Protein AF-A0A2S1JCC7-F1 (afdb_monomer)

Mean predicted aligned error: 7.67 Å

Structure (mmCIF, N/CA/C/O backbone):
data_AF-A0A2S1JCC7-F1
#
_entry.id   AF-A0A2S1JCC7-F1
#
loop_
_atom_site.group_PDB
_atom_site.id
_atom_site.type_symbol
_atom_site.label_atom_id
_atom_site.label_alt_id
_atom_site.label_comp_id
_atom_site.label_asym_id
_atom_site.label_entity_id
_atom_site.label_seq_id
_atom_site.pdbx_PDB_ins_code
_atom_site.Cartn_x
_atom_site.Cartn_y
_atom_site.Cartn_z
_atom_site.occupancy
_atom_site.B_iso_or_equiv
_atom_site.auth_seq_id
_atom_site.auth_comp_id
_atom_site.auth_asym_id
_atom_site.auth_atom_id
_atom_site.pdbx_PDB_model_num
ATOM 1 N N . MET A 1 1 ? 3.636 -1.765 3.432 1.00 68.19 1 MET A N 1
ATOM 2 C CA . MET A 1 1 ? 3.229 -2.732 2.378 1.00 68.19 1 MET A CA 1
ATOM 3 C C . MET A 1 1 ? 3.156 -2.055 1.018 1.00 68.19 1 MET A C 1
ATOM 5 O O . MET A 1 1 ? 3.472 -2.703 0.037 1.00 68.19 1 MET A O 1
ATOM 9 N N . ASP A 1 2 ? 2.832 -0.763 0.965 1.00 78.75 2 ASP A N 1
ATOM 10 C CA . ASP A 1 2 ? 3.088 0.144 -0.164 1.00 78.75 2 ASP A CA 1
ATOM 11 C C . ASP A 1 2 ? 4.421 -0.095 -0.893 1.00 78.75 2 ASP A C 1
ATOM 13 O O . ASP A 1 2 ? 4.424 -0.193 -2.115 1.00 78.75 2 ASP A O 1
ATOM 17 N N . TYR A 1 3 ? 5.525 -0.280 -0.162 1.00 83.31 3 TYR A N 1
ATOM 18 C CA . TYR A 1 3 ? 6.821 -0.605 -0.767 1.00 83.31 3 TYR A CA 1
ATOM 19 C C . TYR A 1 3 ? 6.782 -1.881 -1.627 1.00 83.31 3 TYR A C 1
ATOM 21 O O . TYR A 1 3 ? 7.189 -1.861 -2.786 1.00 83.31 3 TYR A O 1
ATOM 29 N N . LEU A 1 4 ? 6.258 -2.982 -1.077 1.00 86.25 4 LEU A N 1
ATOM 30 C CA . LEU A 1 4 ? 6.206 -4.287 -1.750 1.00 86.25 4 LEU A CA 1
ATOM 31 C C . LEU A 1 4 ? 5.301 -4.269 -2.984 1.00 86.25 4 LEU A C 1
ATOM 33 O O . LEU A 1 4 ? 5.480 -5.079 -3.882 1.00 86.25 4 LEU A O 1
ATOM 37 N N . VAL A 1 5 ? 4.340 -3.346 -3.045 1.00 89.81 5 VAL A N 1
ATOM 38 C CA . VAL A 1 5 ? 3.468 -3.200 -4.215 1.00 89.81 5 VAL A CA 1
ATOM 39 C C . VAL A 1 5 ? 4.233 -2.614 -5.404 1.00 89.81 5 VAL A C 1
ATOM 41 O O . VAL A 1 5 ? 3.987 -3.014 -6.536 1.00 89.81 5 VAL A O 1
ATOM 44 N N . VAL A 1 6 ? 5.160 -1.678 -5.180 1.00 89.50 6 VAL A N 1
ATOM 45 C CA . VAL A 1 6 ? 5.915 -1.030 -6.272 1.00 89.50 6 VAL A CA 1
ATOM 46 C C . VAL A 1 6 ? 7.273 -1.684 -6.547 1.00 89.50 6 VAL A C 1
ATOM 48 O O . VAL A 1 6 ? 7.800 -1.538 -7.652 1.00 89.50 6 VAL A O 1
ATOM 51 N N . HIS A 1 7 ? 7.792 -2.453 -5.585 1.00 88.62 7 HIS A N 1
ATOM 52 C CA . HIS A 1 7 ? 9.035 -3.231 -5.667 1.00 88.62 7 HIS A CA 1
ATOM 53 C C . HIS A 1 7 ? 8.791 -4.724 -5.413 1.00 88.62 7 HIS A C 1
ATOM 55 O O . HIS A 1 7 ? 9.537 -5.363 -4.676 1.00 88.62 7 HIS A O 1
ATOM 61 N N . SER A 1 8 ? 7.730 -5.291 -5.990 1.00 89.81 8 SER A N 1
ATOM 62 C CA . SER A 1 8 ? 7.355 -6.698 -5.781 1.00 89.81 8 SER A CA 1
ATOM 63 C C . SER A 1 8 ? 8.468 -7.686 -6.142 1.00 89.81 8 SER A C 1
ATOM 65 O O . SER A 1 8 ? 8.607 -8.706 -5.472 1.00 89.81 8 SER A O 1
ATOM 67 N N . GLY A 1 9 ? 9.315 -7.358 -7.123 1.00 88.31 9 GLY A N 1
ATOM 68 C CA . GLY A 1 9 ? 10.453 -8.194 -7.511 1.00 88.31 9 GLY A CA 1
ATOM 69 C C . GLY A 1 9 ? 11.521 -8.349 -6.421 1.00 88.31 9 GLY A C 1
ATOM 70 O O . GLY A 1 9 ? 12.260 -9.326 -6.434 1.00 88.31 9 GLY A O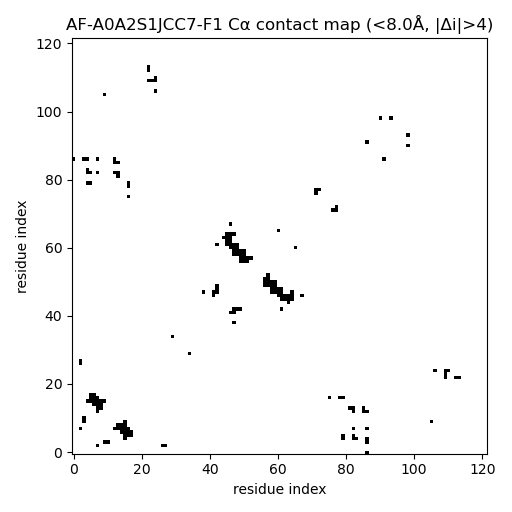 1
ATOM 71 N N . ASP A 1 10 ? 11.578 -7.447 -5.436 1.00 84.38 10 ASP A N 1
ATOM 72 C CA . ASP A 1 10 ? 12.509 -7.566 -4.305 1.00 84.38 10 ASP A CA 1
ATOM 73 C C . ASP A 1 10 ? 12.069 -8.659 -3.302 1.00 84.38 10 ASP A C 1
ATOM 75 O O . ASP A 1 10 ? 12.828 -9.016 -2.401 1.00 84.38 10 ASP A O 1
ATOM 79 N N . ALA A 1 11 ? 10.850 -9.189 -3.449 1.00 86.38 11 ALA A N 1
ATOM 80 C CA . ALA A 1 11 ? 10.273 -10.247 -2.623 1.00 86.38 11 ALA A CA 1
ATOM 81 C C . ALA A 1 11 ? 9.764 -11.431 -3.471 1.00 86.38 11 ALA A C 1
ATOM 83 O O . ALA A 1 11 ? 8.759 -12.045 -3.123 1.00 86.38 11 ALA A O 1
ATOM 84 N N . ASP A 1 12 ? 10.441 -11.721 -4.588 1.00 88.75 12 ASP A N 1
ATOM 85 C CA . ASP A 1 12 ? 10.115 -12.815 -5.521 1.00 88.75 12 ASP A CA 1
ATOM 86 C C . ASP A 1 12 ? 8.715 -12.708 -6.165 1.00 88.75 12 ASP A C 1
ATOM 88 O O . ASP A 1 12 ? 8.112 -13.702 -6.575 1.00 88.75 12 ASP A O 1
ATOM 92 N N . GLY A 1 13 ? 8.186 -11.486 -6.262 1.00 90.56 13 GLY A N 1
ATOM 93 C CA . GLY A 1 13 ? 6.906 -11.187 -6.897 1.00 90.56 13 GLY A CA 1
ATOM 94 C C . GLY A 1 13 ? 6.999 -10.792 -8.372 1.00 90.56 13 GLY A C 1
ATOM 95 O O . GLY A 1 13 ? 8.052 -10.917 -8.998 1.00 90.56 13 GLY A O 1
ATOM 96 N N . PRO A 1 14 ? 5.892 -10.282 -8.947 1.00 93.56 14 PRO A N 1
ATOM 97 C CA . PRO A 1 14 ? 5.858 -9.762 -10.312 1.00 93.56 14 PRO A CA 1
ATOM 98 C C . PRO A 1 14 ? 6.888 -8.653 -10.556 1.00 93.56 14 PRO A C 1
ATOM 100 O O . PRO A 1 14 ? 7.356 -8.011 -9.611 1.00 93.56 14 PRO A O 1
ATOM 103 N N . ASP A 1 15 ? 7.162 -8.358 -11.831 1.00 92.31 15 ASP A N 1
ATOM 104 C CA . ASP A 1 15 ? 8.071 -7.281 -12.231 1.00 92.31 15 ASP A CA 1
ATOM 105 C C . ASP A 1 15 ? 7.729 -5.956 -11.541 1.00 92.31 15 ASP A C 1
ATOM 107 O O . ASP A 1 15 ? 6.631 -5.407 -11.711 1.00 92.31 15 ASP A O 1
ATOM 111 N N . SER A 1 16 ? 8.711 -5.418 -10.815 1.00 92.12 16 SER A N 1
ATOM 112 C CA . SER A 1 16 ? 8.599 -4.151 -10.096 1.00 92.12 16 SER A CA 1
ATOM 113 C C . SER A 1 16 ? 8.116 -3.023 -11.012 1.00 92.12 16 SER A C 1
ATOM 115 O O . SER A 1 16 ? 8.505 -2.908 -12.181 1.00 92.12 16 SER A O 1
ATOM 117 N N . LEU A 1 17 ? 7.254 -2.157 -10.474 1.00 90.75 17 LEU A N 1
ATOM 118 C CA . LEU A 1 17 ? 6.826 -0.949 -11.179 1.00 90.75 17 LEU A CA 1
ATOM 119 C C . LEU A 1 17 ? 7.948 0.085 -11.223 1.00 90.75 17 LEU A C 1
ATOM 121 O O . LEU A 1 17 ? 8.063 0.827 -12.197 1.00 90.75 17 LEU A O 1
ATOM 125 N N . HIS A 1 18 ? 8.753 0.154 -10.164 1.00 88.44 18 HIS A N 1
ATOM 126 C CA . HIS A 1 18 ? 9.862 1.091 -10.059 1.00 88.44 18 HIS A CA 1
ATOM 127 C C . HIS A 1 18 ? 11.193 0.400 -10.363 1.00 88.44 18 HIS A C 1
ATOM 129 O O . HIS A 1 18 ? 11.414 -0.760 -10.018 1.00 88.44 18 HIS A O 1
ATOM 135 N N . ALA A 1 19 ? 12.082 1.134 -11.032 1.00 83.00 19 ALA A N 1
ATOM 136 C CA . ALA A 1 19 ? 13.395 0.633 -11.407 1.00 83.00 19 ALA A CA 1
ATOM 137 C C . ALA A 1 19 ? 14.271 0.364 -10.173 1.00 83.00 19 ALA A C 1
ATOM 139 O O . ALA A 1 19 ? 14.142 1.062 -9.158 1.00 83.00 19 ALA A O 1
ATOM 140 N N . PRO A 1 20 ? 15.214 -0.591 -10.268 1.00 75.38 20 PRO A N 1
ATOM 141 C CA . PRO A 1 20 ? 16.076 -0.918 -9.158 1.00 75.38 20 PRO A CA 1
ATOM 142 C C . PRO A 1 20 ? 17.217 0.086 -8.964 1.00 75.38 20 PRO A C 1
ATOM 144 O O . PRO A 1 20 ? 18.353 -0.158 -9.361 1.00 75.38 20 PRO A O 1
ATOM 147 N N . LEU A 1 21 ? 16.915 1.239 -8.364 1.00 69.94 21 LEU A N 1
ATOM 148 C CA . LEU A 1 21 ? 17.893 2.306 -8.137 1.00 69.94 21 LEU A CA 1
ATOM 149 C C . LEU A 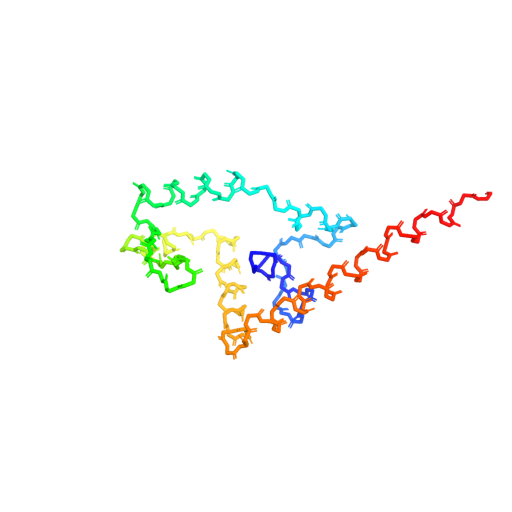1 21 ? 18.695 2.098 -6.834 1.00 69.94 21 LEU A C 1
ATOM 151 O O . LEU A 1 21 ? 18.154 1.576 -5.856 1.00 69.94 21 LEU A O 1
ATOM 155 N N . PRO A 1 22 ? 19.972 2.525 -6.767 1.00 65.06 22 PRO A N 1
ATOM 156 C CA . PRO A 1 22 ? 20.713 2.584 -5.506 1.00 65.06 22 PRO A CA 1
ATOM 157 C C . PRO A 1 22 ? 20.012 3.499 -4.484 1.00 65.06 22 PRO A C 1
ATOM 159 O O . PRO A 1 22 ? 19.343 4.455 -4.864 1.00 65.06 22 PRO A O 1
ATOM 162 N N . MET A 1 23 ? 20.209 3.253 -3.182 1.00 63.41 23 MET A N 1
ATOM 163 C CA . MET A 1 23 ? 19.695 4.090 -2.073 1.00 63.41 23 MET A CA 1
ATOM 164 C C . MET A 1 23 ? 18.163 4.086 -1.845 1.00 63.41 23 MET A C 1
ATOM 166 O O . MET A 1 23 ? 17.627 4.988 -1.197 1.00 63.41 23 MET A O 1
ATOM 170 N N . ARG A 1 24 ? 17.455 3.028 -2.263 1.00 66.31 24 ARG A N 1
ATOM 171 C CA . ARG A 1 24 ? 16.007 2.809 -2.025 1.00 66.31 24 ARG A CA 1
ATOM 172 C C . ARG A 1 24 ? 15.552 2.833 -0.563 1.00 66.31 24 ARG A C 1
ATOM 174 O O . ARG A 1 24 ? 14.369 3.021 -0.300 1.00 66.31 24 ARG A O 1
ATOM 181 N N . ALA A 1 25 ? 16.460 2.688 0.405 1.00 61.25 25 ALA A N 1
ATOM 182 C CA . ALA A 1 25 ? 16.125 2.785 1.831 1.00 61.25 25 ALA A CA 1
ATOM 183 C C . ALA A 1 25 ? 15.426 4.114 2.188 1.00 61.25 25 ALA A C 1
ATOM 185 O O . ALA A 1 25 ? 14.614 4.155 3.111 1.00 61.25 25 ALA A O 1
ATOM 186 N N . GLY A 1 26 ? 15.696 5.184 1.428 1.00 61.75 26 GLY A N 1
ATOM 187 C CA . GLY A 1 26 ? 15.016 6.469 1.573 1.00 61.75 26 GLY A CA 1
ATOM 188 C C . GLY A 1 26 ? 13.539 6.464 1.158 1.00 61.75 26 GLY A C 1
ATOM 189 O O . GLY A 1 26 ? 12.790 7.323 1.610 1.00 61.75 26 GLY A O 1
ATOM 190 N N . GLU A 1 27 ? 13.093 5.497 0.354 1.00 67.44 27 GLU A N 1
ATOM 191 C CA . GLU A 1 27 ? 11.686 5.352 -0.050 1.00 67.44 27 GLU A CA 1
ATOM 192 C C . GLU A 1 27 ? 10.818 4.797 1.083 1.00 67.44 27 GLU A C 1
ATOM 194 O O . GLU A 1 27 ? 9.646 5.144 1.201 1.00 67.44 27 GLU A O 1
ATOM 199 N N . LEU A 1 28 ? 11.414 3.985 1.962 1.00 63.72 28 LEU A N 1
ATOM 200 C CA . LEU A 1 28 ? 10.782 3.502 3.192 1.00 63.72 28 LEU A CA 1
ATOM 201 C C . LEU A 1 28 ? 10.777 4.543 4.318 1.00 63.72 28 LEU A C 1
ATOM 203 O O . LEU A 1 28 ? 10.151 4.309 5.354 1.00 63.72 28 LEU A O 1
ATOM 207 N N . LEU A 1 29 ? 11.459 5.686 4.155 1.00 62.56 29 LEU A N 1
ATOM 208 C CA . LEU A 1 29 ? 11.366 6.788 5.112 1.00 62.56 29 LEU A CA 1
ATOM 209 C C . LEU A 1 29 ? 9.992 7.444 4.973 1.00 62.56 29 LEU A C 1
ATOM 211 O O . LEU A 1 29 ? 9.777 8.406 4.234 1.00 62.56 29 LEU A O 1
ATOM 215 N N . VAL A 1 30 ? 9.043 6.887 5.719 1.00 61.22 30 VAL A N 1
ATOM 216 C CA . VAL A 1 30 ? 7.662 7.344 5.785 1.00 61.22 30 VAL A CA 1
ATOM 217 C C . VAL A 1 30 ? 7.614 8.813 6.205 1.00 61.22 30 VAL A C 1
ATOM 219 O O . VAL A 1 30 ? 7.918 9.177 7.341 1.00 61.22 30 VAL A O 1
ATOM 222 N N . ARG A 1 31 ? 7.126 9.675 5.309 1.00 70.06 31 ARG A N 1
ATOM 223 C CA . ARG A 1 31 ? 6.643 11.009 5.683 1.00 70.06 31 ARG A CA 1
ATOM 224 C C . ARG A 1 31 ? 5.244 10.846 6.266 1.00 70.06 31 ARG A C 1
ATOM 226 O O . ARG A 1 31 ? 4.267 10.969 5.535 1.00 70.06 31 ARG A O 1
ATOM 233 N N . HIS A 1 32 ? 5.144 10.552 7.563 1.00 77.31 32 HIS A N 1
ATOM 234 C CA . HIS A 1 32 ? 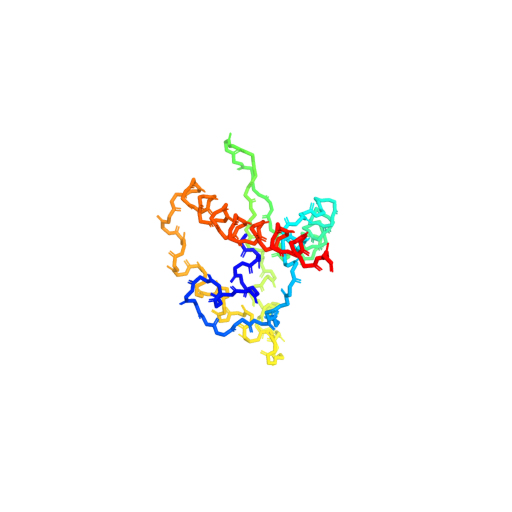3.872 10.292 8.261 1.00 77.31 32 HIS A CA 1
ATOM 235 C C . HIS A 1 32 ? 2.769 11.303 7.895 1.00 77.31 32 HIS A C 1
ATOM 237 O O . HIS A 1 32 ? 1.666 10.913 7.519 1.00 77.31 32 HIS A O 1
ATOM 243 N N . GLY A 1 33 ? 3.105 12.597 7.863 1.00 83.69 33 GLY A N 1
ATOM 244 C CA . GLY A 1 33 ? 2.157 13.648 7.484 1.00 83.69 33 GLY A CA 1
ATOM 245 C C . GLY A 1 33 ? 1.686 13.612 6.021 1.00 83.69 33 GLY A C 1
ATOM 246 O O . GLY A 1 33 ? 0.616 14.128 5.721 1.00 83.69 33 GLY A O 1
ATOM 247 N N . LEU A 1 34 ? 2.445 13.019 5.092 1.00 86.31 34 LEU A N 1
ATOM 248 C CA . LEU A 1 34 ? 1.997 12.813 3.707 1.00 86.31 34 LEU A CA 1
ATOM 249 C C . LEU A 1 34 ? 0.956 11.690 3.637 1.00 86.31 34 LEU A C 1
ATOM 251 O O . LEU A 1 34 ? -0.07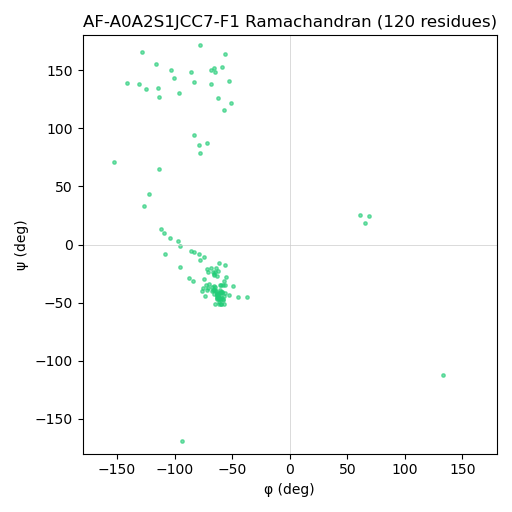6 11.861 2.992 1.00 86.31 34 LEU A O 1
ATOM 255 N N . ILE A 1 35 ? 1.212 10.577 4.331 1.00 86.56 35 ILE A N 1
ATOM 256 C CA . ILE A 1 35 ? 0.285 9.438 4.395 1.00 86.56 35 ILE A CA 1
ATOM 257 C C . ILE A 1 35 ? -1.033 9.875 5.030 1.00 86.56 35 ILE A C 1
ATOM 259 O O . ILE A 1 35 ? -2.098 9.615 4.478 1.00 86.56 35 ILE A O 1
AT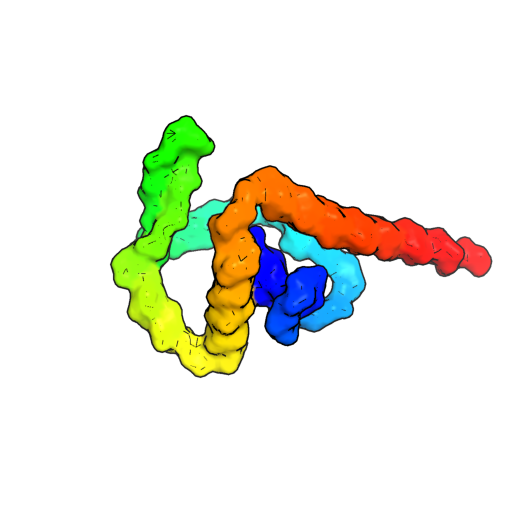OM 263 N N . GLU A 1 36 ? -0.967 10.596 6.147 1.00 90.00 36 GLU A N 1
ATOM 264 C CA . GLU A 1 36 ? -2.153 11.100 6.836 1.00 90.00 36 GLU A CA 1
ATOM 265 C C . GLU A 1 36 ? -2.990 12.023 5.938 1.00 90.00 36 GLU A C 1
ATOM 267 O O . GLU A 1 36 ? -4.199 11.831 5.801 1.00 90.00 36 GLU A O 1
ATOM 272 N N . LYS A 1 37 ? -2.349 12.977 5.248 1.00 92.88 37 LYS A N 1
ATOM 273 C CA . LYS A 1 37 ? -3.032 13.856 4.283 1.00 92.88 37 LYS A CA 1
ATOM 274 C C . LYS A 1 37 ? -3.672 13.068 3.140 1.00 92.88 37 LYS A C 1
ATOM 276 O O . LYS A 1 37 ? -4.792 13.384 2.744 1.00 92.88 37 LYS A O 1
ATOM 281 N N . GLY A 1 38 ? -2.991 12.042 2.628 1.00 93.38 38 GLY A N 1
ATOM 282 C CA . GLY A 1 38 ? -3.528 11.151 1.599 1.00 93.38 38 GLY A CA 1
ATOM 283 C C . GLY A 1 38 ? -4.754 10.372 2.080 1.00 93.38 38 GLY A C 1
ATOM 284 O O . GLY A 1 38 ? -5.771 10.343 1.391 1.00 93.38 38 GLY A O 1
ATOM 285 N N . LEU A 1 39 ? -4.699 9.806 3.288 1.00 94.12 39 LEU A N 1
ATOM 286 C CA . LEU A 1 39 ? -5.828 9.103 3.902 1.00 94.12 39 LEU A CA 1
ATOM 287 C C . LEU A 1 39 ? -7.022 10.036 4.110 1.00 94.12 39 LEU A C 1
ATOM 289 O O . LEU A 1 39 ? -8.131 9.686 3.716 1.00 94.12 39 LEU A O 1
ATOM 293 N N . MET A 1 40 ? -6.805 11.248 4.632 1.00 95.94 40 MET A N 1
ATOM 294 C CA . MET A 1 40 ? -7.875 12.243 4.770 1.00 95.94 40 MET A CA 1
ATOM 295 C C . MET A 1 40 ? -8.498 12.614 3.419 1.00 95.94 40 MET A C 1
ATOM 297 O O . MET A 1 40 ? -9.721 12.706 3.302 1.00 95.94 40 MET A O 1
ATOM 301 N N . LEU A 1 41 ? -7.678 12.776 2.376 1.00 97.00 41 LEU A N 1
ATOM 302 C CA . LEU A 1 41 ? -8.156 13.054 1.024 1.00 97.00 41 LEU A CA 1
ATOM 303 C C . LEU A 1 41 ? -9.037 11.917 0.488 1.00 97.00 41 LEU A C 1
ATOM 305 O O . LEU A 1 41 ? -10.112 12.179 -0.054 1.00 97.00 41 LEU A O 1
ATOM 309 N N . MET A 1 42 ? -8.603 10.667 0.657 1.00 97.25 42 MET A N 1
ATOM 310 C CA . MET A 1 42 ? -9.350 9.486 0.220 1.00 97.25 42 MET A CA 1
ATOM 311 C C . MET A 1 42 ? -10.651 9.306 1.011 1.00 97.25 42 MET A C 1
ATOM 313 O O . MET A 1 42 ? -11.689 9.012 0.418 1.00 97.25 42 MET A O 1
ATOM 317 N N . MET A 1 43 ? -10.629 9.563 2.321 1.00 97.38 43 MET A N 1
ATOM 318 C CA . MET A 1 43 ? -11.824 9.546 3.170 1.00 97.38 43 MET A CA 1
ATOM 319 C C . MET A 1 43 ? -12.837 10.617 2.749 1.00 97.38 43 MET A C 1
ATOM 321 O O . MET A 1 43 ? -14.017 10.312 2.603 1.00 97.38 43 MET A O 1
ATOM 325 N N . SER A 1 44 ? -12.386 11.845 2.456 1.00 97.31 44 SER A N 1
ATOM 326 C CA . SER A 1 44 ? -13.270 12.930 1.986 1.00 97.31 44 SER A CA 1
ATOM 327 C C . SER A 1 44 ? -13.983 12.631 0.659 1.00 97.31 44 SER A C 1
ATOM 329 O O . SER A 1 44 ? -14.951 13.302 0.316 1.00 97.31 44 SER A O 1
ATOM 331 N N . ARG A 1 45 ? -13.506 11.627 -0.090 1.00 97.25 45 ARG A N 1
ATOM 332 C CA . ARG A 1 45 ? -14.063 11.171 -1.373 1.00 97.25 45 ARG A CA 1
ATOM 333 C C . ARG A 1 45 ? -14.752 9.810 -1.280 1.00 97.25 45 ARG A C 1
ATOM 335 O O . ARG A 1 45 ? -15.034 9.222 -2.315 1.00 97.25 45 ARG A O 1
ATOM 342 N N . GLY A 1 46 ? -14.974 9.274 -0.078 1.00 97.06 46 GLY A N 1
ATOM 343 C CA . GLY A 1 46 ? -15.623 7.971 0.105 1.00 97.06 46 GLY A CA 1
ATOM 344 C C . GLY A 1 46 ? -14.823 6.778 -0.437 1.00 97.06 46 GLY A C 1
ATOM 345 O O . GLY A 1 46 ? -15.397 5.716 -0.671 1.00 97.06 46 GLY A O 1
ATOM 346 N N . LEU A 1 47 ? -13.511 6.938 -0.655 1.00 97.88 47 LEU A N 1
ATOM 347 C CA . LEU A 1 47 ? -12.627 5.872 -1.145 1.00 97.88 47 LEU A CA 1
ATOM 348 C C . LEU A 1 47 ? -12.064 5.019 -0.004 1.00 97.88 47 LEU A C 1
ATOM 350 O O . LEU A 1 47 ? -11.766 3.845 -0.193 1.00 97.88 47 LEU A O 1
ATOM 354 N N . VAL A 1 48 ? -11.916 5.599 1.186 1.00 97.69 48 VAL A N 1
ATOM 355 C CA . VAL A 1 48 ? -11.408 4.914 2.379 1.00 97.69 48 VAL A CA 1
ATOM 356 C C . VAL A 1 48 ? -12.340 5.197 3.548 1.00 97.69 48 VAL A C 1
ATOM 358 O O . VAL A 1 48 ? -12.762 6.333 3.747 1.00 97.69 48 VAL A O 1
ATOM 361 N N . GLN A 1 49 ? -12.621 4.175 4.350 1.00 97.38 49 GLN A N 1
ATOM 362 C CA . GLN A 1 49 ? -13.341 4.290 5.610 1.00 97.38 49 GLN A CA 1
ATOM 363 C C . GLN A 1 49 ? -12.414 3.937 6.770 1.00 97.38 49 GLN A C 1
ATOM 365 O O . GLN A 1 49 ? -11.704 2.937 6.728 1.00 97.38 49 GLN A O 1
ATOM 370 N N . ARG A 1 50 ? -12.442 4.747 7.828 1.00 96.06 50 ARG A N 1
ATOM 371 C CA . ARG A 1 50 ? -11.735 4.471 9.081 1.00 96.06 50 ARG A CA 1
ATOM 372 C C . ARG A 1 50 ? -12.696 3.826 10.074 1.00 96.06 50 ARG A C 1
ATOM 374 O O . ARG A 1 50 ? -13.779 4.358 10.303 1.00 96.06 50 ARG A O 1
ATOM 381 N N . VAL A 1 51 ? -12.286 2.716 10.676 1.00 96.06 51 VAL A N 1
ATOM 382 C CA . VAL A 1 51 ? -13.065 1.976 11.676 1.00 96.06 51 VAL A CA 1
ATOM 383 C C . VAL A 1 51 ? -12.236 1.829 12.943 1.00 96.06 51 VAL A C 1
ATOM 385 O O . VAL A 1 51 ? -11.053 1.502 12.876 1.00 96.06 51 VAL A O 1
ATOM 388 N N . SER A 1 52 ? -12.839 2.095 14.099 1.00 94.50 52 SER A N 1
ATOM 389 C CA . SER A 1 52 ? -12.178 1.909 15.393 1.00 94.50 52 SER A CA 1
ATOM 390 C C . SER A 1 52 ? -11.960 0.424 15.681 1.00 94.50 52 SER A C 1
ATOM 392 O O . SER A 1 52 ? -12.854 -0.392 15.464 1.00 94.50 52 SER A O 1
ATOM 394 N N . ALA A 1 53 ? -10.786 0.093 16.203 1.00 92.50 53 ALA A N 1
ATOM 395 C CA . ALA A 1 53 ? -10.409 -1.243 16.645 1.00 92.50 53 ALA A CA 1
ATOM 396 C C . ALA A 1 53 ? -9.857 -1.178 18.076 1.00 92.50 53 ALA A C 1
ATOM 398 O O . ALA A 1 53 ? -9.533 -0.102 18.582 1.00 92.50 53 ALA A O 1
ATOM 399 N N . SER A 1 54 ? -9.743 -2.325 18.745 1.00 90.94 54 SER A N 1
ATOM 400 C CA . SER A 1 54 ? -9.217 -2.404 20.117 1.00 90.94 54 SER A CA 1
ATOM 401 C C . SER A 1 54 ? -7.764 -1.929 20.247 1.00 90.94 54 SER A C 1
ATOM 403 O O . SER A 1 54 ? -7.342 -1.541 21.330 1.00 90.94 54 SER A O 1
ATOM 405 N N . ASP A 1 55 ? -7.008 -1.951 19.153 1.00 88.31 55 ASP A N 1
ATOM 406 C CA . ASP A 1 55 ? -5.597 -1.576 19.047 1.00 88.31 55 ASP A CA 1
ATOM 407 C C . ASP A 1 55 ? -5.372 -0.292 18.223 1.00 88.31 55 ASP A C 1
ATOM 409 O O . ASP A 1 55 ? -4.240 0.031 17.860 1.00 88.31 55 ASP A O 1
ATOM 413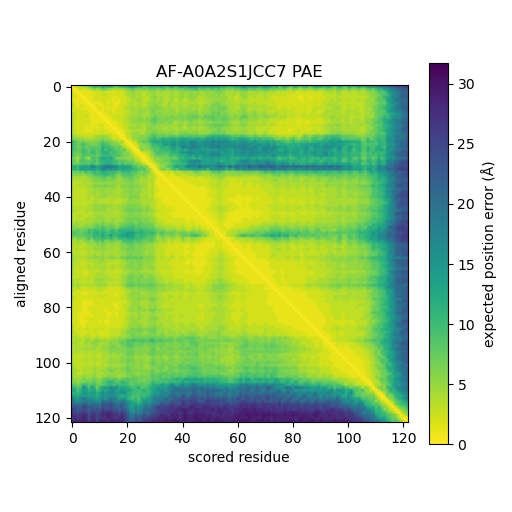 N N . GLY A 1 56 ? -6.436 0.474 17.949 1.00 90.81 56 GLY A N 1
ATOM 414 C CA . GLY A 1 56 ? -6.365 1.738 17.222 1.00 90.81 56 GLY A CA 1
ATOM 415 C C . GLY A 1 56 ? -7.425 1.844 16.133 1.00 90.81 56 GLY A C 1
ATOM 416 O O . GLY A 1 56 ? -8.613 1.992 16.420 1.00 90.81 56 GLY A O 1
ATOM 417 N N . PHE A 1 57 ? -6.993 1.841 14.871 1.00 91.31 57 PHE A N 1
ATOM 418 C CA . PHE A 1 57 ? -7.878 2.050 13.727 1.00 91.31 57 PHE A CA 1
ATOM 419 C C . PHE A 1 57 ? -7.505 1.162 12.551 1.00 91.31 57 PHE A C 1
ATOM 421 O O . PHE A 1 57 ? -6.335 1.065 12.187 1.00 91.31 57 PHE A O 1
ATOM 428 N N . ASN A 1 58 ? -8.533 0.631 11.899 1.00 91.75 58 ASN A N 1
ATOM 429 C CA . ASN A 1 58 ? -8.434 -0.054 10.623 1.00 91.75 58 ASN A CA 1
ATOM 430 C C . ASN A 1 58 ? -8.926 0.857 9.498 1.00 91.75 58 ASN A C 1
ATOM 432 O O . ASN A 1 58 ? -9.804 1.702 9.697 1.00 91.75 58 ASN A O 1
ATOM 436 N N . TYR A 1 59 ? -8.366 0.659 8.309 1.00 92.94 59 TYR A N 1
ATOM 437 C CA . TYR A 1 59 ? -8.794 1.332 7.090 1.00 92.94 59 TYR A CA 1
ATOM 438 C C . TYR A 1 59 ? -9.383 0.300 6.138 1.00 92.94 59 TYR A C 1
ATOM 440 O O . TYR A 1 59 ? -8.749 -0.710 5.843 1.00 92.94 59 TYR A O 1
ATOM 448 N N . LEU A 1 60 ? -10.601 0.556 5.677 1.00 95.38 60 LEU A N 1
ATOM 449 C CA . LEU A 1 60 ? -11.346 -0.294 4.757 1.00 95.38 60 LEU A CA 1
ATOM 450 C C . LEU A 1 60 ? -11.588 0.454 3.447 1.00 95.38 60 LEU A C 1
ATOM 452 O O . LEU A 1 60 ? -11.623 1.687 3.421 1.00 95.38 60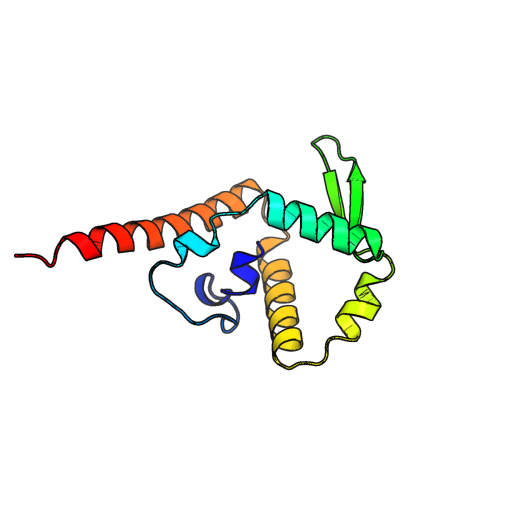 LEU A O 1
ATOM 456 N N . ALA A 1 61 ? -11.782 -0.295 2.365 1.00 96.19 61 ALA A N 1
ATOM 457 C CA . ALA A 1 61 ? -12.257 0.266 1.108 1.00 96.19 61 ALA A CA 1
ATOM 458 C C . ALA A 1 61 ? -13.659 0.867 1.311 1.00 96.19 61 ALA A C 1
ATOM 460 O O . ALA A 1 61 ? -14.552 0.195 1.824 1.00 96.19 61 ALA A O 1
ATOM 461 N N . GLY A 1 62 ? -13.835 2.135 0.939 1.00 97.12 62 GLY A N 1
ATOM 462 C CA . GLY A 1 62 ? -15.143 2.790 0.950 1.00 97.12 62 GLY A CA 1
ATOM 463 C C . GLY A 1 62 ? -15.999 2.391 -0.255 1.00 97.12 62 GLY A C 1
ATOM 464 O O . GLY A 1 62 ? -15.515 1.760 -1.195 1.00 97.12 62 GLY A O 1
ATOM 465 N N . GLU A 1 63 ? -17.270 2.797 -0.259 1.00 96.00 63 GLU A N 1
ATOM 466 C CA . GLU A 1 63 ? -18.236 2.437 -1.312 1.00 96.00 63 GLU A CA 1
ATOM 467 C C . GLU A 1 63 ? -17.772 2.834 -2.722 1.00 96.00 63 GLU A C 1
ATOM 469 O O . GLU A 1 63 ? -18.004 2.109 -3.690 1.00 96.00 63 GLU A O 1
ATOM 474 N N . LEU A 1 64 ? -17.061 3.960 -2.845 1.00 97.62 64 LEU A N 1
ATOM 475 C CA . LEU A 1 64 ? -16.576 4.460 -4.131 1.00 97.62 64 LEU A CA 1
ATOM 476 C C . LEU A 1 64 ? -15.232 3.846 -4.554 1.00 97.62 64 LEU A C 1
ATOM 478 O O . LEU A 1 64 ? -14.787 4.083 -5.675 1.00 97.62 64 LEU A O 1
ATOM 482 N N . ALA A 1 65 ? -14.585 3.039 -3.707 1.00 96.81 65 ALA A N 1
ATOM 483 C CA . ALA A 1 65 ? -13.261 2.486 -3.987 1.00 96.81 65 ALA A CA 1
ATOM 484 C C . ALA A 1 65 ? -13.263 1.523 -5.180 1.00 96.81 65 ALA A C 1
ATOM 486 O O . ALA A 1 65 ? -12.475 1.686 -6.109 1.00 96.81 65 ALA A O 1
ATOM 487 N N . ALA A 1 66 ? -14.161 0.535 -5.183 1.00 95.69 66 ALA A N 1
ATOM 488 C CA . ALA A 1 66 ? -14.240 -0.467 -6.245 1.00 95.69 66 ALA A CA 1
ATOM 489 C C . ALA A 1 66 ? -14.500 0.140 -7.642 1.00 95.69 66 ALA A C 1
ATOM 491 O O . ALA A 1 66 ? -13.726 -0.158 -8.561 1.00 95.69 66 ALA A O 1
ATOM 492 N N . PRO A 1 67 ? -15.514 1.012 -7.841 1.00 96.56 67 PRO A N 1
ATOM 493 C CA . PRO A 1 67 ? -15.717 1.654 -9.138 1.00 96.56 67 PRO A CA 1
ATOM 494 C C . PRO A 1 67 ? -14.569 2.606 -9.503 1.00 96.56 67 PRO A C 1
ATOM 496 O O . PRO A 1 67 ? -14.177 2.651 -10.667 1.00 96.56 67 PRO A O 1
ATOM 499 N N . PHE A 1 68 ? -13.973 3.309 -8.531 1.00 96.44 68 PHE A N 1
ATOM 500 C CA . PHE A 1 68 ? -12.816 4.172 -8.780 1.00 96.44 68 PHE A CA 1
ATOM 501 C C . PHE A 1 68 ? -11.612 3.380 -9.300 1.00 96.44 68 PHE A C 1
ATOM 503 O O . PHE A 1 68 ? -11.085 3.710 -10.358 1.00 96.44 68 PHE A O 1
ATOM 510 N N . ILE A 1 69 ? -11.214 2.300 -8.621 1.00 94.75 69 ILE A N 1
ATOM 511 C CA . ILE A 1 69 ? -10.111 1.434 -9.064 1.00 94.75 69 ILE A CA 1
ATOM 512 C C . ILE A 1 69 ? -10.417 0.818 -10.434 1.00 94.75 69 ILE A C 1
ATOM 514 O O . ILE A 1 69 ? -9.535 0.764 -11.285 1.00 94.75 69 ILE A O 1
ATOM 518 N N . SER A 1 70 ? -11.668 0.426 -10.689 1.00 94.81 70 SER A N 1
ATOM 519 C CA . SER A 1 70 ? -12.082 -0.119 -11.992 1.00 94.81 70 SER A CA 1
ATOM 520 C C . SER A 1 70 ? -11.996 0.904 -13.132 1.00 94.81 70 SER A C 1
ATOM 522 O O . SER A 1 70 ? -11.837 0.518 -14.285 1.00 94.81 70 SER A O 1
ATOM 524 N N . SER A 1 71 ? -12.076 2.202 -12.823 1.00 96.38 71 SER A N 1
ATOM 525 C CA . SER A 1 71 ? -11.911 3.283 -13.804 1.00 96.38 71 SER A CA 1
ATOM 526 C C . SER A 1 71 ? -10.449 3.559 -14.183 1.00 96.38 71 SER A C 1
ATOM 528 O O . SER A 1 71 ? -10.188 4.248 -15.168 1.00 96.38 71 SER A O 1
ATOM 530 N N . LEU A 1 72 ? -9.482 3.025 -13.426 1.00 95.38 72 LEU A N 1
ATOM 531 C CA . LEU A 1 72 ? -8.059 3.215 -13.687 1.00 95.38 72 LEU A CA 1
ATOM 532 C C . LEU A 1 72 ? -7.572 2.217 -14.745 1.00 95.38 72 LEU A C 1
ATOM 534 O O . LEU A 1 72 ? -7.187 1.095 -14.430 1.00 95.38 72 LEU A O 1
ATOM 538 N N . THR A 1 73 ? -7.562 2.640 -16.007 1.00 96.12 73 THR A N 1
ATOM 539 C CA . THR A 1 73 ? -7.257 1.762 -17.152 1.00 96.12 73 THR A CA 1
ATOM 540 C C . THR A 1 73 ? -5.861 1.954 -17.741 1.00 96.12 73 THR A C 1
ATOM 542 O O . THR A 1 73 ? -5.552 1.387 -18.788 1.00 96.12 73 THR A O 1
ATOM 545 N N . THR A 1 74 ? -5.013 2.785 -17.126 1.00 97.69 74 THR A N 1
ATOM 546 C CA . THR A 1 74 ? -3.634 2.953 -17.608 1.00 97.69 74 THR A CA 1
ATOM 547 C C . THR A 1 74 ? -2.838 1.671 -17.383 1.00 97.69 74 THR A C 1
ATOM 549 O O . THR A 1 74 ? -3.079 0.953 -16.412 1.00 97.69 74 THR A O 1
ATOM 552 N N . GLU A 1 75 ? -1.849 1.404 -18.237 1.00 95.88 75 GLU A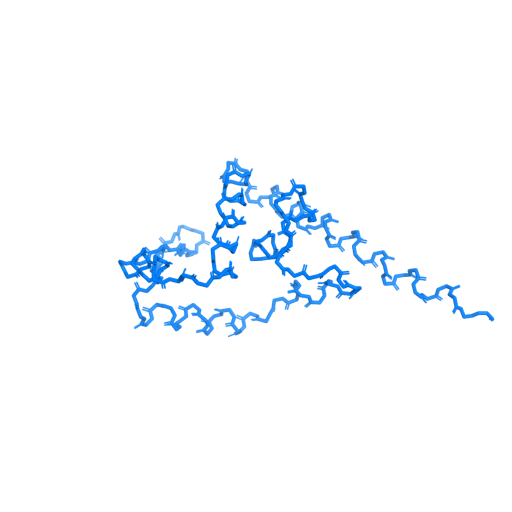 N 1
ATOM 553 C CA . GLU A 1 75 ? -0.960 0.247 -18.075 1.00 95.88 75 GLU A CA 1
ATOM 554 C C . GLU A 1 75 ? -0.326 0.210 -16.676 1.00 95.88 75 GLU A C 1
ATOM 556 O O . GLU A 1 75 ? -0.331 -0.829 -16.015 1.00 95.88 75 GLU A O 1
ATOM 561 N N . TYR A 1 76 ? 0.131 1.366 -16.183 1.00 94.81 76 TYR A N 1
ATOM 562 C CA . TYR A 1 76 ? 0.678 1.503 -14.835 1.00 94.81 76 TYR A CA 1
ATOM 563 C C . TYR A 1 76 ? -0.334 1.082 -13.763 1.00 94.81 76 TYR A C 1
ATOM 565 O O . TYR A 1 76 ? -0.003 0.297 -12.880 1.00 94.81 76 TYR A O 1
ATOM 573 N N . SER A 1 77 ? -1.579 1.560 -13.846 1.00 94.69 77 SER A N 1
ATOM 574 C CA . SER A 1 77 ? -2.630 1.217 -12.881 1.00 94.69 77 SER A CA 1
ATOM 575 C C . SER A 1 77 ? -2.995 -0.267 -12.911 1.00 94.69 77 SER A C 1
ATOM 577 O O . SER A 1 77 ? -3.180 -0.870 -11.854 1.00 94.69 77 SER A O 1
ATOM 579 N N . CYS A 1 78 ? -3.049 -0.871 -14.099 1.00 95.25 78 CYS A N 1
ATOM 580 C CA . CYS A 1 78 ? -3.288 -2.304 -14.254 1.00 95.25 78 CYS A CA 1
ATOM 581 C C . CYS A 1 78 ? -2.159 -3.128 -13.624 1.00 95.25 78 CYS A C 1
ATOM 583 O O . CYS A 1 78 ? -2.431 -4.042 -12.847 1.00 95.25 78 CYS A O 1
ATOM 585 N N . ARG A 1 79 ? -0.895 -2.772 -13.886 1.00 96.00 79 ARG A N 1
ATOM 586 C CA . ARG A 1 79 ? 0.266 -3.425 -13.260 1.00 96.00 79 ARG A CA 1
ATOM 587 C C . ARG A 1 79 ? 0.273 -3.249 -11.744 1.00 96.00 79 ARG A C 1
ATOM 589 O O . ARG A 1 79 ? 0.503 -4.212 -11.022 1.00 96.00 79 ARG A O 1
ATOM 596 N N . LEU A 1 80 ? -0.043 -2.048 -11.259 1.00 94.75 80 LEU A N 1
ATOM 597 C CA . LEU A 1 80 ? -0.119 -1.756 -9.828 1.00 94.75 80 LEU A CA 1
ATOM 598 C C . LEU A 1 80 ? -1.158 -2.644 -9.135 1.00 94.75 80 LEU A C 1
ATOM 600 O O . LEU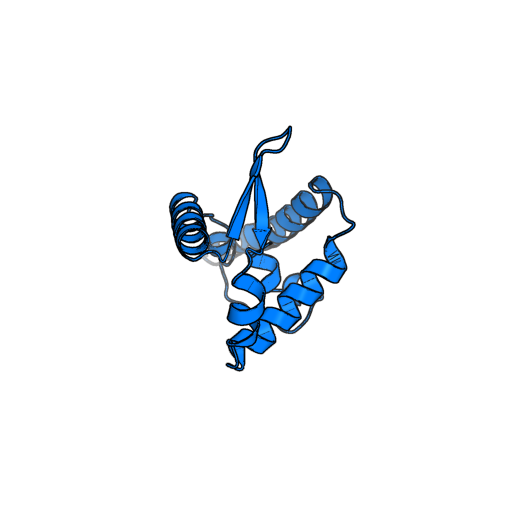 A 1 80 ? -0.900 -3.158 -8.049 1.00 94.75 80 LEU A O 1
ATOM 604 N N . LYS A 1 81 ? -2.313 -2.860 -9.778 1.00 94.38 81 LYS A N 1
ATOM 605 C CA . LYS A 1 81 ? -3.354 -3.764 -9.283 1.00 94.38 81 LYS A CA 1
ATOM 606 C C . LYS A 1 81 ? -2.858 -5.210 -9.207 1.00 94.38 81 LYS A C 1
ATOM 608 O O . LYS A 1 81 ? -3.040 -5.830 -8.167 1.00 94.38 81 LYS A O 1
ATOM 613 N N . VAL A 1 82 ? -2.187 -5.711 -10.247 1.00 95.19 82 VAL A N 1
ATOM 614 C CA . VAL A 1 82 ? -1.603 -7.067 -10.252 1.00 95.19 82 VAL A CA 1
ATOM 615 C C . VAL A 1 82 ? -0.608 -7.246 -9.103 1.00 95.19 82 VAL A C 1
ATOM 617 O O . VAL A 1 82 ? -0.695 -8.219 -8.357 1.00 95.19 82 VAL A O 1
ATOM 620 N N . CYS A 1 83 ? 0.302 -6.289 -8.903 1.00 95.12 83 CYS A N 1
ATOM 621 C CA . CYS A 1 83 ? 1.254 -6.349 -7.795 1.00 95.12 83 CYS A CA 1
ATOM 622 C C . CYS A 1 83 ? 0.553 -6.276 -6.429 1.00 95.12 83 CYS A C 1
ATOM 624 O O . CYS A 1 83 ? 0.921 -7.008 -5.516 1.00 95.12 83 CYS A O 1
ATOM 626 N N . ALA A 1 84 ? -0.481 -5.442 -6.276 1.00 94.06 84 ALA A N 1
ATOM 627 C CA . ALA A 1 84 ? -1.251 -5.352 -5.033 1.00 94.06 84 ALA A CA 1
ATOM 628 C C . ALA A 1 84 ? -2.032 -6.642 -4.719 1.00 94.06 84 ALA A C 1
ATOM 630 O O . ALA A 1 84 ? -2.091 -7.068 -3.562 1.00 94.06 84 ALA A O 1
ATOM 631 N N . GLU A 1 85 ? -2.605 -7.282 -5.740 1.00 94.50 85 GLU A N 1
ATOM 632 C CA . GLU A 1 85 ? -3.264 -8.585 -5.621 1.00 94.50 85 GLU A CA 1
ATOM 633 C C . GLU A 1 85 ? -2.264 -9.668 -5.212 1.00 94.50 85 GLU A C 1
ATOM 635 O O . GLU A 1 85 ? -2.547 -10.433 -4.291 1.00 94.50 85 GLU A O 1
ATOM 640 N N . TRP A 1 86 ? -1.070 -9.677 -5.813 1.00 95.19 86 TRP A N 1
ATOM 641 C CA . TRP A 1 86 ? 0.009 -10.587 -5.430 1.00 95.19 86 TRP A CA 1
ATOM 642 C C . TRP A 1 86 ? 0.458 -10.380 -3.975 1.00 95.19 86 TRP A C 1
ATOM 644 O O . TRP A 1 86 ? 0.458 -11.337 -3.206 1.00 95.19 86 TRP A O 1
ATOM 654 N N . VAL A 1 87 ? 0.734 -9.137 -3.550 1.00 92.75 87 VAL A N 1
ATOM 655 C CA . VAL A 1 87 ? 1.095 -8.823 -2.149 1.00 92.75 87 VAL A CA 1
ATOM 656 C C . VAL A 1 87 ? 0.007 -9.314 -1.191 1.00 92.75 87 VAL A C 1
ATOM 658 O O . VAL A 1 87 ? 0.294 -9.883 -0.140 1.00 92.75 87 VAL A O 1
ATOM 661 N N . THR A 1 88 ? -1.262 -9.125 -1.546 1.00 91.69 88 THR A N 1
ATOM 662 C CA . THR A 1 88 ? -2.363 -9.625 -0.717 1.00 91.69 88 THR A CA 1
ATOM 663 C C . THR A 1 88 ? -2.369 -11.154 -0.675 1.00 91.69 88 THR A C 1
ATOM 665 O O . THR A 1 88 ? -2.548 -11.723 0.394 1.00 91.69 88 THR A O 1
ATOM 668 N N . GLY A 1 89 ? -2.155 -11.832 -1.804 1.00 93.25 89 GLY A N 1
ATOM 669 C CA . GLY A 1 89 ? -2.089 -13.293 -1.877 1.00 93.25 89 GLY A CA 1
ATOM 670 C C . GLY A 1 89 ? -0.985 -13.897 -1.008 1.00 93.25 89 GLY A C 1
ATOM 671 O O . GLY A 1 89 ? -1.260 -14.836 -0.265 1.00 93.25 89 GLY A O 1
ATOM 672 N N . GLU A 1 90 ? 0.216 -13.322 -1.059 1.00 91.44 90 GLU A N 1
ATOM 673 C CA . GLU A 1 90 ? 1.392 -13.823 -0.338 1.00 91.44 90 GLU A CA 1
ATOM 674 C C . GLU A 1 90 ? 1.368 -13.511 1.161 1.00 91.44 90 GLU A C 1
ATOM 676 O O . GLU A 1 90 ? 1.753 -14.339 1.985 1.00 91.44 90 GLU A O 1
ATOM 681 N N . PHE A 1 91 ? 0.921 -12.311 1.545 1.00 90.00 91 PHE A N 1
ATOM 682 C CA . PHE A 1 91 ? 1.130 -11.812 2.908 1.00 90.00 91 PHE A CA 1
ATOM 683 C C . PHE A 1 91 ? -0.136 -11.766 3.776 1.00 90.00 91 PHE A C 1
ATOM 685 O O . PHE A 1 91 ? -0.012 -11.524 4.976 1.00 90.00 91 PHE A O 1
ATOM 692 N N . LYS A 1 92 ? -1.345 -12.001 3.233 1.00 88.44 92 LYS A N 1
ATOM 693 C CA . LYS A 1 92 ? -2.614 -11.872 3.994 1.00 88.44 92 LYS A CA 1
ATOM 694 C C . LYS A 1 92 ? -2.697 -12.752 5.243 1.00 88.44 92 LYS A C 1
ATOM 696 O O . LYS A 1 92 ? -3.302 -12.339 6.226 1.00 88.44 92 LYS A O 1
ATOM 701 N N . ASP A 1 93 ? -2.110 -13.945 5.191 1.00 91.12 93 ASP A N 1
ATOM 702 C CA . ASP A 1 93 ? -2.213 -14.947 6.256 1.00 91.12 93 ASP A CA 1
ATOM 703 C C . ASP A 1 93 ? -1.023 -14.868 7.226 1.00 91.12 93 ASP A C 1
ATOM 705 O O . ASP A 1 93 ? -0.955 -15.611 8.207 1.00 91.12 93 ASP A O 1
ATOM 709 N N . LEU A 1 94 ? -0.075 -13.955 6.976 1.00 89.94 94 LEU A N 1
ATOM 710 C CA . LEU A 1 94 ? 1.069 -13.759 7.851 1.00 89.94 94 LEU A CA 1
ATOM 711 C C . LEU A 1 94 ? 0.718 -12.838 9.023 1.00 89.94 94 LEU A C 1
ATOM 713 O O . LEU A 1 94 ? 0.080 -11.797 8.844 1.00 89.94 94 LEU A O 1
ATOM 717 N N . PRO A 1 95 ? 1.205 -13.148 10.235 1.00 89.25 95 PRO A N 1
ATOM 718 C CA . PRO A 1 95 ? 1.053 -12.242 11.356 1.00 89.25 95 PRO A CA 1
ATOM 719 C C . PRO A 1 95 ? 1.838 -10.952 11.099 1.00 89.25 95 PRO A C 1
ATOM 721 O O . PRO A 1 95 ? 2.930 -10.963 10.527 1.00 89.25 95 PRO A O 1
ATOM 724 N N . THR A 1 96 ? 1.334 -9.833 11.622 1.00 84.31 96 THR A N 1
ATOM 725 C CA . THR A 1 96 ? 1.958 -8.504 11.493 1.00 84.31 96 THR A CA 1
ATOM 726 C C . THR A 1 96 ? 3.445 -8.500 11.856 1.00 84.31 96 THR A C 1
ATOM 728 O O . THR A 1 96 ? 4.234 -7.780 11.243 1.00 84.31 96 THR A O 1
ATOM 731 N N . GLN A 1 97 ? 3.850 -9.302 12.845 1.00 87.12 97 GLN A N 1
ATOM 732 C CA . GLN A 1 97 ? 5.250 -9.401 13.248 1.00 87.12 97 GLN A CA 1
ATOM 733 C C . GLN A 1 97 ? 6.138 -9.990 12.144 1.00 87.12 97 GLN A C 1
ATOM 735 O O . GLN A 1 97 ? 7.254 -9.517 11.950 1.00 87.12 97 GLN A O 1
ATOM 740 N N . GLU A 1 98 ? 5.640 -10.959 11.381 1.00 87.94 98 GLU A N 1
ATOM 741 C CA . GLU A 1 98 ? 6.405 -11.567 10.296 1.00 87.94 98 GLU A CA 1
ATOM 742 C C . GLU A 1 98 ? 6.558 -10.604 9.116 1.00 87.94 98 GLU A C 1
ATOM 744 O O . GLU A 1 98 ? 7.653 -10.436 8.581 1.00 87.94 98 GLU A O 1
ATOM 749 N N . ILE A 1 99 ? 5.507 -9.841 8.807 1.00 85.00 99 ILE A N 1
ATOM 750 C CA . ILE A 1 99 ? 5.566 -8.755 7.817 1.00 85.00 99 ILE A CA 1
ATOM 751 C C . ILE A 1 99 ? 6.623 -7.709 8.216 1.00 85.00 99 ILE A C 1
ATOM 753 O O . ILE A 1 99 ? 7.397 -7.236 7.375 1.00 85.00 99 ILE A O 1
ATOM 757 N N . ARG A 1 100 ? 6.711 -7.363 9.509 1.00 83.44 100 ARG A N 1
ATOM 758 C CA . ARG A 1 100 ? 7.762 -6.469 10.030 1.00 83.44 100 ARG A CA 1
ATOM 759 C C . ARG A 1 100 ? 9.156 -7.073 9.865 1.00 83.44 100 ARG A C 1
ATOM 761 O O . ARG A 1 100 ? 10.062 -6.359 9.443 1.00 83.44 100 ARG A O 1
ATOM 768 N N . ASN A 1 101 ? 9.326 -8.365 10.146 1.00 87.12 101 ASN A N 1
ATOM 769 C CA . ASN A 1 101 ? 10.605 -9.063 9.992 1.00 87.12 101 ASN A CA 1
ATOM 770 C C . ASN A 1 101 ? 11.074 -9.069 8.528 1.00 87.12 101 ASN A C 1
ATOM 772 O O . ASN A 1 101 ? 12.242 -8.797 8.253 1.00 87.12 101 ASN A O 1
ATOM 776 N N . ILE A 1 102 ? 10.168 -9.336 7.583 1.00 83.56 102 ILE A N 1
ATOM 777 C CA . ILE A 1 102 ? 10.440 -9.283 6.137 1.00 83.56 102 ILE A CA 1
ATOM 778 C C . ILE A 1 102 ? 10.880 -7.874 5.734 1.00 83.56 102 ILE A C 1
ATOM 780 O O . ILE A 1 102 ? 11.950 -7.703 5.152 1.00 83.56 102 ILE A O 1
ATOM 784 N N . THR A 1 103 ? 10.110 -6.857 6.128 1.00 79.06 103 THR A N 1
ATOM 785 C CA . THR A 1 103 ? 10.427 -5.451 5.828 1.00 79.06 103 THR A CA 1
ATOM 786 C C . THR A 1 103 ? 11.793 -5.049 6.399 1.00 79.06 103 THR A C 1
ATOM 788 O O . THR A 1 103 ? 12.576 -4.375 5.733 1.00 79.06 103 THR A O 1
ATOM 791 N N . HIS A 1 104 ? 12.120 -5.497 7.615 1.00 81.06 104 HIS A N 1
ATOM 792 C CA . HIS A 1 104 ? 13.412 -5.227 8.239 1.00 81.06 104 HIS A CA 1
ATOM 793 C C . HIS A 1 104 ? 14.572 -5.928 7.515 1.00 81.06 104 HIS A C 1
ATOM 795 O O . HIS A 1 104 ? 15.622 -5.319 7.336 1.00 81.06 104 HIS A O 1
ATOM 801 N N . ARG A 1 105 ? 14.403 -7.180 7.062 1.00 82.56 105 ARG A N 1
ATOM 802 C CA . ARG A 1 105 ? 15.428 -7.889 6.272 1.00 82.56 105 ARG A CA 1
ATOM 803 C C . ARG A 1 105 ? 15.740 -7.165 4.964 1.00 82.56 105 ARG A C 1
ATOM 805 O O . ARG A 1 105 ? 16.913 -6.932 4.681 1.00 82.56 105 ARG A O 1
ATOM 812 N N . LEU A 1 106 ? 14.704 -6.749 4.235 1.00 76.25 106 LEU A N 1
ATOM 813 C CA . LEU A 1 106 ? 14.844 -5.948 3.015 1.00 76.25 106 LEU A CA 1
ATOM 814 C C . LEU A 1 106 ? 15.616 -4.649 3.296 1.00 76.25 106 LEU A C 1
ATOM 816 O O . LEU A 1 106 ? 16.579 -4.324 2.605 1.00 76.25 106 LEU A O 1
ATOM 820 N N . PHE A 1 107 ? 15.283 -3.965 4.396 1.00 73.44 107 PHE A N 1
ATOM 821 C CA . PHE A 1 107 ? 15.984 -2.751 4.811 1.00 73.44 107 PHE A CA 1
ATOM 822 C C . PHE A 1 107 ? 17.465 -2.987 5.160 1.00 73.44 107 PHE A C 1
ATOM 824 O O . PHE A 1 107 ? 18.316 -2.185 4.777 1.00 73.44 107 PHE A O 1
ATOM 831 N N . GLN A 1 108 ? 17.798 -4.077 5.860 1.00 71.06 108 GLN A N 1
ATOM 832 C CA . GLN A 1 108 ? 19.186 -4.400 6.226 1.00 71.06 108 GLN A CA 1
ATOM 833 C C . GLN A 1 108 ? 20.051 -4.761 5.013 1.00 71.06 108 GLN A C 1
ATOM 835 O O . GLN A 1 108 ? 21.217 -4.378 4.927 1.00 71.06 108 GLN A O 1
ATOM 840 N N . GLN A 1 109 ? 19.477 -5.457 4.033 1.00 66.50 109 GLN A N 1
ATOM 841 C CA . GLN A 1 109 ? 20.168 -5.725 2.777 1.00 66.50 109 GLN A CA 1
ATOM 842 C C . GLN A 1 109 ? 20.550 -4.419 2.063 1.00 66.50 109 GLN A C 1
ATOM 844 O O . GLN A 1 109 ? 21.634 -4.333 1.490 1.00 66.50 109 GLN A O 1
ATOM 849 N N . TRP A 1 110 ? 19.733 -3.368 2.161 1.00 66.50 110 TRP A N 1
ATOM 850 C CA . TRP A 1 110 ? 20.056 -2.063 1.574 1.00 66.50 110 TRP A CA 1
ATOM 851 C C . TRP A 1 110 ? 20.945 -1.188 2.456 1.00 66.50 110 TRP A C 1
ATOM 853 O O . TRP A 1 110 ? 21.760 -0.445 1.917 1.00 66.50 110 TRP A O 1
ATOM 863 N N . SER A 1 111 ? 20.856 -1.280 3.788 1.00 58.31 111 SER A N 1
ATOM 864 C CA . SER A 1 111 ? 21.754 -0.555 4.701 1.00 58.31 111 SER A CA 1
ATOM 865 C C . SER A 1 111 ? 23.222 -0.962 4.490 1.00 58.31 111 SER A C 1
ATOM 867 O O . SER A 1 111 ? 24.106 -0.106 4.516 1.00 58.31 111 SER A O 1
ATOM 869 N N . SER A 1 112 ? 23.486 -2.230 4.154 1.00 58.25 112 SER A N 1
ATOM 870 C CA . SER A 1 112 ? 24.828 -2.701 3.775 1.00 58.25 112 SER A CA 1
ATOM 871 C C . SER A 1 112 ? 25.382 -2.047 2.495 1.00 58.25 112 SER A C 1
ATOM 873 O O . SER A 1 112 ? 26.593 -1.847 2.389 1.00 58.25 112 SER A O 1
ATOM 875 N N . GLN A 1 113 ? 24.519 -1.605 1.568 1.00 55.66 113 GLN A N 1
ATOM 876 C CA . GLN A 1 113 ? 24.936 -0.872 0.361 1.00 55.66 113 GLN A CA 1
ATOM 877 C C . GLN A 1 113 ? 25.431 0.547 0.683 1.00 55.66 113 GLN A C 1
ATOM 879 O O . GLN A 1 113 ? 26.228 1.106 -0.070 1.00 55.66 113 GLN A O 1
ATOM 884 N N . PHE A 1 114 ? 25.011 1.133 1.813 1.00 51.41 114 PHE A N 1
ATOM 885 C CA . PHE A 1 114 ? 25.567 2.406 2.286 1.00 51.41 114 PHE A CA 1
ATOM 886 C C . PHE A 1 114 ? 27.008 2.246 2.787 1.00 51.41 114 PHE A C 1
ATOM 888 O O . PHE A 1 114 ? 27.814 3.157 2.612 1.00 51.41 114 PHE A O 1
ATOM 895 N N . GLN A 1 115 ? 27.351 1.099 3.384 1.00 49.03 115 GLN A N 1
ATOM 896 C CA . GLN A 1 115 ? 28.703 0.840 3.891 1.00 49.03 115 GLN A CA 1
ATOM 897 C C . GLN A 1 115 ? 29.698 0.528 2.766 1.00 49.03 115 GLN A C 1
ATOM 899 O O . GLN A 1 115 ? 30.834 0.997 2.817 1.00 49.03 115 GLN A O 1
ATOM 904 N N . SER A 1 116 ? 29.284 -0.191 1.717 1.00 50.28 116 SER A N 1
ATOM 905 C CA . SER A 1 116 ? 30.181 -0.545 0.605 1.00 50.28 116 SER A CA 1
ATOM 906 C C . SER A 1 116 ? 30.657 0.659 -0.217 1.00 50.28 116 SER A C 1
ATOM 908 O O . SER A 1 116 ? 31.740 0.615 -0.793 1.00 50.28 116 SER A O 1
ATOM 910 N N . ILE A 1 117 ? 29.894 1.759 -0.250 1.00 51.56 117 ILE A N 1
ATOM 911 C CA . ILE A 1 117 ? 30.274 2.976 -0.990 1.00 51.56 117 ILE A CA 1
ATOM 912 C C . ILE A 1 117 ? 31.432 3.724 -0.297 1.00 51.56 117 ILE A C 1
ATOM 914 O O . ILE A 1 117 ? 32.169 4.452 -0.954 1.00 51.56 117 ILE A O 1
ATOM 918 N N . GLN A 1 118 ? 31.667 3.505 1.004 1.00 49.84 118 GLN A N 1
ATOM 919 C CA . GLN A 1 118 ? 32.745 4.183 1.738 1.00 49.84 118 GLN A CA 1
ATOM 920 C C . GLN A 1 118 ? 34.132 3.536 1.589 1.00 49.84 118 GLN A C 1
ATOM 922 O O . GLN A 1 118 ? 35.111 4.121 2.042 1.00 49.84 118 GLN A O 1
ATOM 927 N N . SER A 1 119 ? 34.258 2.368 0.946 1.00 49.69 119 SER A N 1
ATOM 928 C CA . SER A 1 119 ? 35.547 1.655 0.846 1.00 49.69 119 SER A CA 1
ATOM 929 C C . SER A 1 119 ? 36.325 1.895 -0.459 1.00 49.69 119 SER A C 1
ATOM 931 O O . SER A 1 119 ? 37.391 1.310 -0.641 1.00 49.69 119 SER A O 1
ATOM 933 N N . SER A 1 120 ? 35.835 2.744 -1.367 1.00 49.41 120 SER A N 1
ATOM 934 C CA . SER A 1 120 ? 36.522 3.077 -2.628 1.00 49.41 120 SER A CA 1
ATOM 935 C C . SER A 1 120 ? 36.969 4.538 -2.635 1.00 49.41 120 SER A C 1
ATOM 937 O O . SER A 1 120 ? 36.469 5.362 -3.394 1.00 49.41 120 SER A O 1
ATOM 939 N N . GLY A 1 121 ? 37.892 4.858 -1.733 1.00 50.69 121 GLY A N 1
ATOM 940 C CA . GLY A 1 121 ? 38.572 6.147 -1.646 1.00 50.69 121 GLY A CA 1
ATOM 941 C C . GLY A 1 121 ? 39.938 5.943 -1.005 1.00 50.69 121 GLY A C 1
ATOM 942 O O . GLY A 1 121 ? 40.121 6.269 0.165 1.00 50.69 121 GLY A O 1
ATOM 943 N N . GLY A 1 122 ? 40.841 5.313 -1.758 1.00 35.91 122 GLY A N 1
ATOM 944 C CA . GLY A 1 122 ? 42.274 5.224 -1.478 1.00 35.91 122 GLY A CA 1
ATOM 945 C C . GLY A 1 122 ? 43.055 5.960 -2.553 1.00 35.91 122 GLY A C 1
ATOM 946 O O . GLY A 1 122 ? 42.548 6.003 -3.698 1.00 35.91 122 GLY A O 1
#

Secondary structure (DSSP, 8-state):
-HHHHHSGGGGT-SPPSS---TTGGGTTS--HHHHHHHHHHHHHTTSEEEEEETTEEEEEE-TTHHHHHHH--SHHHHHHHHHHHHHHHHHTTS-HHHHHHHHHHHHHHHHHHHHHGGG---

Sequence (122 aa):
MDYLVVHSGDADGPDSLHAPLPMRAGELLVRHGLIEKGLMLMMSRGLVQRVSASDGFNYLAGELAAPFISSLTTEYSCRLKVCAEWVTGEFKDLPTQEIRNITHRLFQQWSSQFQSIQSSGG

Radius of gyration: 17.1 Å; Cα contacts (8 Å, |Δi|>4): 95; chains: 1; bounding box: 60×29×38 Å

Nearest PDB structures (foldseek):
  2rdp-assembly1_A-2  TM=4.639E-01  e=1.927E-01  Geobacillus stearothermophilus
  6juv-assembly1_A  TM=4.224E-01  e=2.830E-01  Pyrococcus yayanosii CH1
  3hrm-assembly1_B  TM=5.289E-01  e=7.394E-01  Staphylococcus aureus subsp. aureus str. Newman
  5x7z-assembly1_A-2  TM=4.784E-01  e=8.404E-01  Mycobacterium tuberculosis H37Rv

Solvent-accessible surface area (backbone atoms only — not comparable to full-atom values): 7265 Å² total; per-residue (Å²): 108,73,63,49,33,37,37,18,47,84,71,82,46,58,85,41,77,52,79,95,59,87,76,57,66,63,73,71,58,73,57,61,71,57,55,51,52,50,51,53,55,34,37,78,64,38,33,36,37,80,42,84,48,100,91,49,74,46,80,42,80,20,89,46,28,65,64,51,58,71,66,47,78,49,72,67,48,49,52,44,48,53,29,43,52,48,50,46,70,74,48,67,87,53,53,71,67,55,56,51,52,52,54,49,52,58,47,51,64,47,54,53,57,62,58,62,66,72,75,80,77,129

Organism: Escherichia coli (NCBI:txid562)

pLDDT: mean 84.0, std 14.78, range [35.91, 97.88]

Foldseek 3Di:
DVVCLQPVVLVVGPDHVDDDDAPCLVVVVDPVVVVVVVQVVCVVVQQWDWDADPVGIDIDGGPCNVVVLVPPPDPSSVSSVRSVVVCCVPPVPPDPVVVVVVVVVSSVVNVVVVVVVVPPDD

InterPro domains:
  IPR046904 ABC-three component system, Middle Component 2 [PF20288] (1-112)